Protein AF-A0A561EVL3-F1 (afdb_monomer_lite)

Radius of gyration: 11.91 Å; chains: 1; bounding box: 28×24×32 Å

Organism: NCBI:txid285545

Secondary structure (DSSP, 8-state):
----------HHHHHHHHHHHHHHHSSPPPHHHHHHHHT--HHHHHHHHTT-

pLDDT: mean 80.77, std 14.07, range [38.22, 92.5]

Structure (mmCIF, N/CA/C/O backbone):
data_AF-A0A561EVL3-F1
#
_entry.id   AF-A0A561EVL3-F1
#
loop_
_atom_site.group_PDB
_atom_site.id
_atom_site.type_symbol
_atom_site.label_atom_id
_atom_site.label_alt_id
_atom_site.label_comp_id
_atom_site.label_asym_id
_atom_site.label_entity_id
_atom_site.label_seq_id
_atom_site.pdbx_PDB_ins_code
_atom_site.Cartn_x
_atom_site.Cartn_y
_atom_site.Cartn_z
_atom_site.occupancy
_atom_site.B_iso_or_equiv
_atom_site.auth_seq_id
_atom_site.auth_comp_id
_atom_site.auth_asym_id
_atom_site.auth_atom_id
_atom_site.pdbx_PDB_model_num
ATOM 1 N N . MET A 1 1 ? 17.279 16.424 -23.516 1.00 46.22 1 MET A N 1
ATOM 2 C CA . MET A 1 1 ? 16.804 16.209 -22.134 1.00 46.22 1 MET A CA 1
ATOM 3 C C . MET A 1 1 ? 15.788 15.074 -22.175 1.00 46.22 1 MET A C 1
ATOM 5 O O . MET A 1 1 ? 14.646 15.319 -22.525 1.00 46.22 1 MET A O 1
ATOM 9 N N . TRP A 1 2 ? 16.211 13.823 -21.968 1.00 38.22 2 TRP A N 1
ATOM 10 C CA . TRP A 1 2 ? 15.283 12.687 -21.867 1.00 38.22 2 TRP A CA 1
ATOM 11 C C . TRP A 1 2 ? 14.854 12.593 -20.404 1.00 38.22 2 TRP A C 1
ATOM 13 O O . TRP A 1 2 ? 15.666 12.262 -19.540 1.00 38.22 2 TRP A O 1
ATOM 23 N N . THR A 1 3 ? 13.606 12.937 -20.107 1.00 53.19 3 THR A N 1
ATOM 24 C CA . THR A 1 3 ? 12.977 12.543 -18.850 1.00 53.19 3 THR A CA 1
ATOM 25 C C . THR A 1 3 ? 12.503 11.110 -19.040 1.00 53.19 3 THR A C 1
ATOM 27 O O . THR A 1 3 ? 11.554 10.842 -19.772 1.00 53.19 3 THR A O 1
ATOM 30 N N . ALA A 1 4 ? 13.206 10.164 -18.419 1.00 54.78 4 ALA A N 1
ATOM 31 C CA . ALA A 1 4 ? 12.713 8.803 -18.311 1.00 54.78 4 ALA A CA 1
ATOM 32 C C . ALA A 1 4 ? 11.426 8.862 -17.484 1.00 54.78 4 ALA A C 1
ATOM 34 O O . ALA A 1 4 ? 11.488 9.024 -16.267 1.00 54.78 4 ALA A O 1
ATOM 35 N N . VAL A 1 5 ? 10.266 8.794 -18.139 1.00 63.03 5 VAL A N 1
ATOM 36 C CA . VAL A 1 5 ? 9.016 8.517 -17.438 1.00 63.03 5 VAL A CA 1
ATOM 37 C C . VAL A 1 5 ? 9.137 7.080 -16.921 1.00 63.03 5 VAL A C 1
ATOM 39 O O . VAL A 1 5 ? 9.315 6.164 -17.730 1.00 63.03 5 VAL A O 1
ATOM 42 N N . PRO A 1 6 ? 9.165 6.842 -15.597 1.00 55.66 6 PRO A N 1
ATOM 43 C CA . PRO A 1 6 ? 9.151 5.477 -15.102 1.00 55.66 6 PRO A CA 1
ATOM 44 C C . PRO A 1 6 ? 7.857 4.813 -15.594 1.00 55.66 6 PRO A C 1
ATOM 46 O O . PRO A 1 6 ? 6.818 5.480 -15.649 1.00 55.66 6 PRO A O 1
ATOM 49 N N . PRO A 1 7 ? 7.899 3.528 -15.990 1.00 55.66 7 PRO A N 1
ATOM 50 C CA . PRO A 1 7 ? 6.696 2.821 -16.406 1.00 55.66 7 PRO A CA 1
ATOM 51 C C . PRO A 1 7 ? 5.643 2.961 -15.300 1.00 55.66 7 PRO A C 1
ATOM 53 O O . PRO A 1 7 ? 6.013 2.901 -14.122 1.00 55.66 7 PRO A O 1
ATOM 56 N N . PRO A 1 8 ? 4.360 3.176 -15.642 1.00 57.00 8 PRO A N 1
ATOM 57 C CA . PRO A 1 8 ? 3.325 3.398 -14.645 1.00 57.00 8 PRO A CA 1
ATOM 58 C C . PRO A 1 8 ? 3.333 2.220 -13.672 1.00 57.00 8 PRO A C 1
ATOM 60 O O . PRO A 1 8 ? 3.074 1.075 -14.052 1.00 57.00 8 PRO A O 1
ATOM 63 N N . ALA A 1 9 ? 3.704 2.493 -12.419 1.00 57.00 9 ALA A N 1
ATOM 64 C CA . ALA A 1 9 ? 3.633 1.523 -11.341 1.00 57.00 9 ALA A CA 1
ATOM 65 C C . ALA A 1 9 ? 2.194 1.012 -11.313 1.00 57.00 9 ALA A C 1
ATOM 67 O O . ALA A 1 9 ? 1.310 1.827 -11.085 1.00 57.00 9 ALA A O 1
ATOM 68 N N . ARG A 1 10 ? 1.957 -0.277 -11.622 1.00 59.50 10 ARG A N 1
ATOM 69 C CA . ARG A 1 10 ? 0.616 -0.879 -11.793 1.00 59.50 10 ARG A CA 1
ATOM 70 C C . ARG A 1 10 ? -0.346 -0.383 -10.695 1.00 59.50 10 ARG A C 1
ATOM 72 O O . ARG A 1 10 ? -0.336 -0.952 -9.600 1.00 59.50 10 ARG A O 1
ATOM 79 N N . PRO A 1 11 ? -1.200 0.623 -10.965 1.00 64.31 11 PRO A N 1
ATOM 80 C CA . PRO A 1 11 ? -1.951 1.279 -9.897 1.00 64.31 11 PRO A CA 1
ATOM 81 C C . PRO A 1 11 ? -3.092 0.389 -9.385 1.00 64.31 11 PRO A C 1
ATOM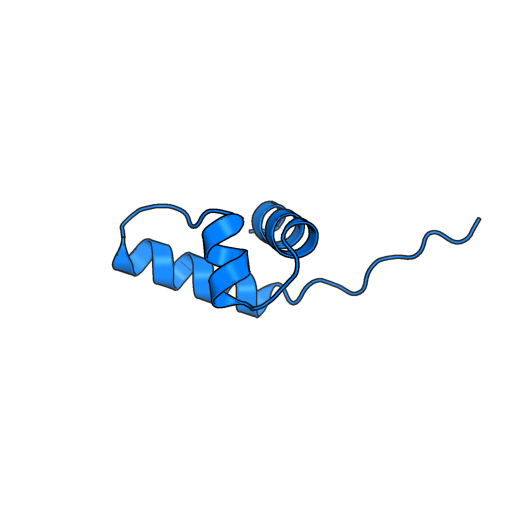 83 O O . PRO A 1 11 ? -3.449 0.444 -8.212 1.00 64.31 11 PRO A O 1
ATOM 86 N N . GLY A 1 12 ? -3.596 -0.526 -10.223 1.00 76.25 12 GLY A N 1
ATOM 87 C CA . GLY A 1 12 ? -4.660 -1.459 -9.840 1.00 76.25 12 GLY A CA 1
ATOM 88 C C . GLY A 1 12 ? -4.259 -2.456 -8.746 1.00 76.25 12 GLY A C 1
ATOM 89 O O . GLY A 1 12 ? -5.041 -2.711 -7.836 1.00 76.25 12 GLY A O 1
ATOM 90 N N . ALA A 1 13 ? -3.032 -2.987 -8.781 1.00 81.62 13 ALA A N 1
ATOM 91 C CA . ALA A 1 13 ? -2.578 -3.956 -7.778 1.00 81.62 13 ALA A CA 1
ATOM 92 C C . ALA A 1 13 ? -2.301 -3.294 -6.420 1.00 81.62 13 ALA A C 1
ATOM 94 O O . ALA A 1 13 ? -2.600 -3.875 -5.378 1.00 81.62 13 ALA A O 1
ATOM 95 N N . ALA A 1 14 ? -1.766 -2.069 -6.425 1.00 84.25 14 ALA A N 1
ATOM 96 C CA . ALA A 1 14 ? -1.557 -1.302 -5.202 1.00 84.25 14 ALA A CA 1
ATOM 97 C C . ALA A 1 14 ? -2.891 -0.961 -4.526 1.00 84.25 14 ALA 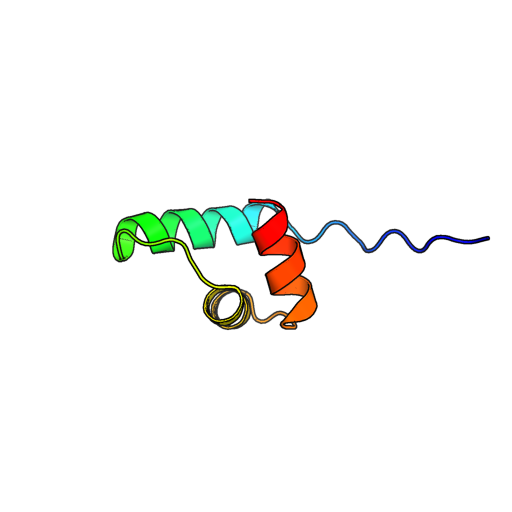A C 1
ATOM 99 O O . ALA A 1 14 ? -3.025 -1.129 -3.316 1.00 84.25 14 ALA A O 1
ATOM 100 N N . ARG A 1 15 ? -3.890 -0.551 -5.318 1.00 84.56 15 ARG A N 1
ATOM 101 C CA . ARG A 1 15 ? -5.210 -0.172 -4.807 1.00 84.56 15 ARG A CA 1
ATOM 102 C C . ARG A 1 15 ? -5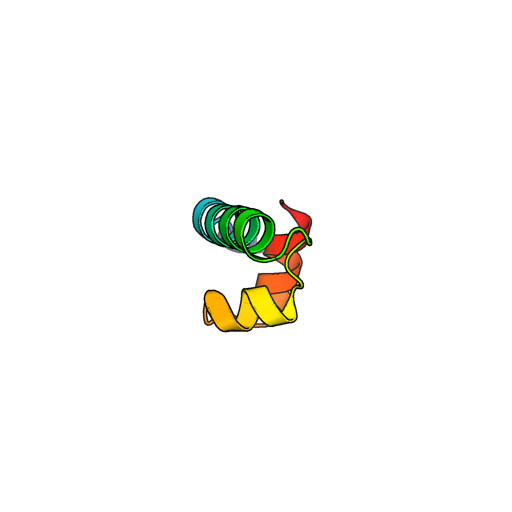.986 -1.356 -4.250 1.00 84.56 15 ARG A C 1
ATOM 104 O O . ARG A 1 15 ? -6.548 -1.233 -3.174 1.00 84.56 15 ARG A O 1
ATOM 111 N N . CYS A 1 16 ? -5.932 -2.507 -4.920 1.00 86.81 16 CYS A N 1
ATOM 112 C CA . CYS A 1 16 ? -6.526 -3.743 -4.409 1.00 86.81 16 CYS A CA 1
ATOM 113 C C . CYS A 1 16 ? -5.931 -4.135 -3.044 1.00 86.81 16 CYS A C 1
ATOM 115 O O . CYS A 1 16 ? -6.665 -4.379 -2.098 1.00 86.81 16 CYS A O 1
ATOM 117 N N . ASN A 1 17 ? -4.600 -4.095 -2.904 1.00 87.19 17 ASN A N 1
ATOM 118 C CA . ASN A 1 17 ? -3.943 -4.390 -1.625 1.00 87.19 17 ASN A CA 1
ATOM 119 C C . ASN A 1 17 ? -4.274 -3.379 -0.520 1.00 87.19 17 ASN A C 1
ATOM 121 O O . ASN A 1 17 ? -4.286 -3.747 0.651 1.00 87.19 17 ASN A O 1
ATOM 125 N N . ALA A 1 18 ? -4.478 -2.110 -0.872 1.00 86.12 18 ALA A N 1
ATOM 126 C CA . ALA A 1 18 ? -4.841 -1.079 0.090 1.00 86.12 18 ALA A CA 1
ATOM 127 C C . ALA A 1 18 ? -6.293 -1.207 0.562 1.00 86.12 18 ALA A C 1
ATOM 129 O O . ALA A 1 18 ? -6.548 -1.034 1.749 1.00 86.12 18 ALA A O 1
ATOM 130 N N . ASP A 1 19 ? -7.212 -1.533 -0.348 1.00 87.12 19 ASP A N 1
ATOM 131 C CA . ASP A 1 19 ? -8.624 -1.772 -0.040 1.00 87.12 19 ASP A CA 1
ATOM 132 C C . ASP A 1 19 ? -8.793 -3.013 0.846 1.00 87.12 19 ASP A C 1
ATOM 134 O O . ASP A 1 19 ? -9.412 -2.937 1.903 1.00 87.12 19 ASP A O 1
ATOM 138 N N . ASP A 1 20 ? -8.116 -4.107 0.490 1.00 90.06 20 ASP A N 1
ATOM 139 C CA . ASP A 1 20 ? -8.056 -5.339 1.280 1.00 90.06 20 ASP A CA 1
ATOM 140 C C . ASP A 1 20 ? -7.495 -5.080 2.688 1.00 90.06 20 ASP A C 1
ATOM 142 O O . ASP A 1 20 ? -8.132 -5.404 3.685 1.00 90.06 20 ASP A O 1
ATOM 146 N N . HIS A 1 21 ? -6.364 -4.373 2.798 1.00 88.31 21 HIS A N 1
ATOM 147 C CA . HIS A 1 21 ? -5.787 -4.039 4.103 1.00 88.31 21 HIS A CA 1
ATOM 148 C C . HIS A 1 21 ? -6.712 -3.156 4.948 1.00 88.31 21 HIS A C 1
ATOM 150 O O . HIS A 1 21 ? -6.796 -3.326 6.164 1.00 88.31 21 HIS A O 1
ATOM 156 N N . HIS A 1 22 ? -7.413 -2.216 4.313 1.00 88.75 22 HIS A N 1
ATOM 157 C CA . HIS A 1 22 ? -8.375 -1.368 4.998 1.00 88.75 22 HIS A CA 1
ATOM 158 C C . HIS A 1 22 ? -9.592 -2.173 5.473 1.00 88.75 22 HIS A C 1
ATOM 160 O O . HIS A 1 22 ? -10.034 -1.976 6.603 1.00 88.75 22 HIS A O 1
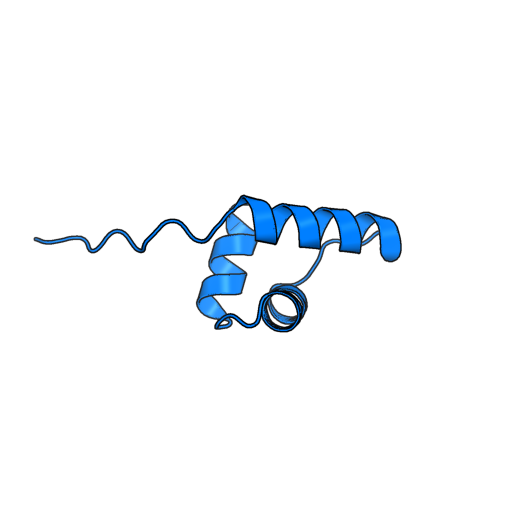ATOM 166 N N . ALA A 1 23 ? -10.089 -3.114 4.669 1.00 90.81 23 ALA A N 1
ATOM 167 C CA . ALA A 1 23 ? -11.172 -4.013 5.055 1.00 90.81 23 ALA A CA 1
ATOM 168 C C . ALA A 1 23 ? -10.771 -4.954 6.206 1.00 90.81 23 ALA A C 1
ATOM 170 O O . ALA A 1 23 ? -11.572 -5.196 7.107 1.00 90.81 23 ALA A O 1
ATOM 171 N N . GLU A 1 24 ? -9.532 -5.452 6.207 1.00 89.81 24 GLU A N 1
ATOM 172 C CA . GLU A 1 24 ? -9.021 -6.376 7.226 1.00 89.81 24 GLU A CA 1
ATOM 173 C C . GLU A 1 24 ? -8.655 -5.685 8.548 1.00 89.81 24 GLU A C 1
ATOM 175 O O . GLU A 1 24 ? -8.925 -6.211 9.629 1.00 89.81 24 GLU A O 1
ATOM 180 N N . HIS A 1 25 ? -8.007 -4.520 8.480 1.00 89.75 25 HIS A N 1
ATOM 181 C CA . HIS A 1 25 ? -7.378 -3.883 9.641 1.00 89.75 25 HIS A CA 1
ATOM 182 C C . HIS A 1 25 ? -8.016 -2.550 10.041 1.00 89.75 25 HIS A C 1
ATOM 184 O O . HIS A 1 25 ? -7.649 -1.994 11.076 1.00 89.75 25 HIS A O 1
ATOM 190 N N . GLY A 1 26 ? -8.935 -2.007 9.235 1.00 90.06 26 GLY A N 1
ATOM 191 C CA . GLY A 1 26 ? -9.545 -0.696 9.475 1.00 90.06 26 GLY A CA 1
ATOM 192 C C . GLY A 1 26 ? -8.550 0.468 9.409 1.00 90.06 26 GLY A C 1
ATOM 193 O O . GLY A 1 26 ? -8.842 1.558 9.893 1.00 90.06 26 GLY A O 1
ATOM 194 N N . ALA A 1 27 ? -7.362 0.239 8.842 1.00 87.19 27 ALA A N 1
ATOM 195 C CA . ALA A 1 27 ? -6.268 1.199 8.792 1.00 87.19 27 ALA A CA 1
ATOM 196 C C . ALA A 1 27 ? -5.660 1.265 7.382 1.00 87.19 27 ALA A C 1
ATOM 198 O O . ALA A 1 27 ? -5.686 0.273 6.651 1.00 87.19 27 ALA A O 1
ATOM 199 N N . PRO A 1 28 ? -5.096 2.417 6.979 1.00 85.06 28 PRO A N 1
ATOM 200 C CA . PRO A 1 28 ? -4.401 2.538 5.705 1.00 85.06 28 PRO A CA 1
ATOM 201 C C . PRO A 1 28 ? -3.116 1.699 5.685 1.00 85.06 28 PRO A C 1
ATOM 203 O O . PRO A 1 28 ? -2.370 1.653 6.665 1.00 85.06 28 PRO A O 1
ATOM 206 N N . ILE A 1 29 ? -2.825 1.077 4.539 1.00 92.06 29 ILE A N 1
ATOM 207 C CA . ILE A 1 29 ? -1.595 0.301 4.349 1.00 92.06 29 ILE A CA 1
ATOM 208 C C . ILE A 1 29 ? -0.366 1.218 4.293 1.00 92.06 29 ILE A C 1
ATOM 210 O O . ILE A 1 29 ? -0.366 2.263 3.646 1.00 92.06 29 ILE A O 1
ATOM 214 N N . THR A 1 30 ? 0.724 0.817 4.940 1.00 92.50 30 THR A N 1
ATOM 215 C CA . THR A 1 30 ? 2.006 1.534 4.877 1.00 92.50 30 THR A CA 1
ATOM 216 C C . THR A 1 30 ? 2.831 1.117 3.658 1.00 92.50 30 THR A C 1
ATOM 218 O O . THR A 1 30 ? 2.708 0.002 3.149 1.00 92.50 30 THR A O 1
ATOM 221 N N . ALA A 1 31 ? 3.773 1.965 3.227 1.00 89.50 31 ALA A N 1
ATOM 222 C CA . ALA A 1 31 ? 4.680 1.641 2.119 1.00 89.50 31 ALA A CA 1
ATOM 223 C C . ALA A 1 31 ? 5.503 0.359 2.372 1.00 89.50 31 ALA A C 1
ATOM 225 O O . ALA A 1 31 ? 5.810 -0.376 1.435 1.00 89.50 31 ALA A O 1
ATOM 226 N N . ALA A 1 32 ? 5.833 0.056 3.633 1.00 90.50 32 ALA A N 1
ATOM 227 C CA . ALA A 1 32 ? 6.546 -1.164 4.007 1.00 90.50 32 ALA A CA 1
ATOM 228 C C . ALA A 1 32 ? 5.667 -2.420 3.877 1.00 90.50 32 ALA A C 1
ATOM 230 O O . ALA A 1 32 ? 6.125 -3.436 3.356 1.00 90.50 32 ALA A O 1
ATOM 231 N N . GLN A 1 33 ? 4.399 -2.351 4.291 1.00 90.75 33 GLN A N 1
ATOM 232 C CA . GLN A 1 33 ? 3.441 -3.447 4.105 1.00 90.75 33 GLN A CA 1
ATOM 233 C C . GLN A 1 33 ? 3.126 -3.657 2.621 1.00 90.75 33 GLN A C 1
ATOM 235 O O . GLN A 1 33 ? 3.107 -4.790 2.141 1.00 90.75 33 GLN A O 1
ATOM 240 N N . LEU A 1 34 ? 2.968 -2.563 1.872 1.00 90.81 34 LEU A N 1
ATOM 241 C CA . LEU A 1 34 ? 2.726 -2.594 0.435 1.00 90.81 34 LEU A CA 1
ATOM 242 C C . LEU A 1 34 ? 3.915 -3.196 -0.334 1.00 90.81 34 LEU A C 1
ATOM 244 O O . LEU A 1 34 ? 3.720 -4.012 -1.234 1.00 90.81 34 LEU A O 1
ATOM 248 N N . LYS A 1 35 ? 5.152 -2.862 0.064 1.00 91.00 35 LYS A N 1
ATOM 249 C CA . LYS A 1 35 ? 6.392 -3.486 -0.429 1.00 91.00 35 LYS A CA 1
ATOM 250 C C . LYS A 1 35 ? 6.366 -5.004 -0.228 1.00 91.00 35 LYS A C 1
ATOM 252 O O . LYS A 1 35 ? 6.628 -5.740 -1.176 1.00 91.00 35 LYS A O 1
ATOM 257 N N . THR A 1 36 ? 6.041 -5.464 0.981 1.00 91.69 36 THR A N 1
ATOM 258 C CA . THR A 1 36 ? 5.976 -6.895 1.318 1.00 91.69 36 THR A CA 1
ATOM 259 C C . THR A 1 36 ? 4.902 -7.624 0.514 1.00 91.69 36 THR A C 1
ATOM 261 O O . THR A 1 36 ? 5.177 -8.697 -0.012 1.00 91.69 36 THR A O 1
ATOM 264 N N . ARG A 1 37 ? 3.708 -7.036 0.363 1.00 87.50 37 ARG A N 1
ATOM 265 C CA . ARG A 1 37 ? 2.592 -7.656 -0.371 1.00 87.50 37 ARG A CA 1
ATOM 266 C C . ARG A 1 37 ? 2.805 -7.687 -1.890 1.00 87.50 37 ARG A C 1
ATOM 268 O O . ARG A 1 37 ? 2.451 -8.669 -2.528 1.00 87.50 37 ARG A O 1
ATOM 275 N N . MET A 1 38 ? 3.401 -6.645 -2.479 1.00 87.19 38 MET A N 1
ATOM 276 C CA . MET A 1 38 ? 3.635 -6.582 -3.931 1.00 87.19 38 MET A CA 1
ATOM 277 C C . MET A 1 38 ? 4.986 -7.156 -4.387 1.00 87.19 38 MET A C 1
ATOM 279 O O . MET A 1 38 ? 5.191 -7.323 -5.588 1.00 87.19 38 MET A O 1
ATOM 283 N N . GLY A 1 39 ? 5.923 -7.423 -3.472 1.00 89.38 39 GLY A N 1
ATOM 284 C CA . GLY A 1 39 ? 7.267 -7.900 -3.822 1.00 89.38 39 GLY A CA 1
ATOM 285 C C . GLY A 1 39 ? 8.101 -6.874 -4.600 1.00 89.38 39 GLY A C 1
ATOM 286 O O . GLY A 1 39 ? 8.949 -7.245 -5.408 1.00 89.38 39 GLY A O 1
ATOM 287 N N . VAL A 1 40 ? 7.850 -5.577 -4.392 1.00 86.50 40 VAL A N 1
ATOM 288 C CA . VAL A 1 40 ? 8.522 -4.474 -5.103 1.00 86.50 40 VAL A CA 1
ATOM 289 C C . VAL A 1 40 ? 9.545 -3.760 -4.221 1.00 86.50 40 VAL A C 1
ATOM 291 O O . VAL A 1 40 ? 9.568 -3.921 -3.004 1.00 86.50 40 VAL A O 1
ATOM 294 N N . ALA A 1 41 ? 10.398 -2.926 -4.821 1.00 89.31 41 ALA A N 1
ATOM 295 C CA . ALA A 1 41 ? 11.303 -2.064 -4.066 1.00 89.31 41 ALA A CA 1
ATOM 296 C C . ALA A 1 41 ? 10.532 -1.000 -3.257 1.00 89.31 41 ALA A C 1
ATOM 298 O O . ALA A 1 41 ? 9.494 -0.502 -3.696 1.00 89.31 41 ALA A O 1
ATOM 299 N N . LEU A 1 42 ? 11.069 -0.600 -2.098 1.00 90.69 42 LEU A N 1
ATOM 300 C CA . LEU A 1 42 ? 10.429 0.382 -1.209 1.00 90.69 42 LEU A CA 1
ATOM 301 C C . LEU A 1 42 ? 10.139 1.738 -1.889 1.00 90.69 42 LEU A C 1
ATOM 303 O O . LEU A 1 42 ? 9.038 2.249 -1.693 1.00 90.69 42 LEU A O 1
ATOM 307 N N . PRO A 1 43 ? 11.034 2.310 -2.724 1.00 87.81 43 PRO A N 1
ATOM 308 C CA . PRO A 1 43 ? 10.721 3.544 -3.448 1.00 87.81 43 PRO A CA 1
ATOM 309 C C . PRO A 1 43 ? 9.527 3.389 -4.397 1.00 87.81 43 PRO A C 1
ATOM 311 O O . PRO A 1 43 ? 8.701 4.292 -4.495 1.00 87.81 43 PRO A O 1
ATOM 314 N N . LEU A 1 44 ? 9.394 2.226 -5.04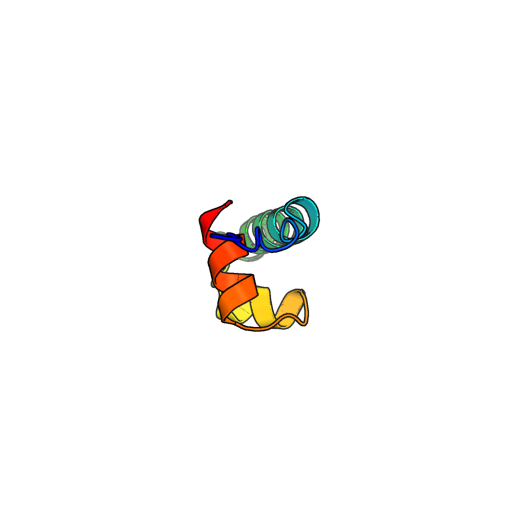6 1.00 85.88 44 LEU A N 1
ATOM 315 C CA . LEU A 1 44 ? 8.273 1.935 -5.940 1.00 85.88 44 LEU A CA 1
ATOM 316 C C . LEU A 1 44 ? 6.964 1.752 -5.158 1.00 85.88 44 LEU A C 1
ATOM 318 O O . LEU A 1 44 ? 5.931 2.260 -5.581 1.00 85.88 44 LEU A O 1
ATOM 322 N N . ALA A 1 45 ? 7.011 1.090 -3.998 1.00 88.75 45 ALA A N 1
ATOM 323 C CA . ALA A 1 45 ? 5.863 0.989 -3.096 1.00 88.75 45 ALA A CA 1
ATOM 324 C C . ALA A 1 45 ? 5.427 2.364 -2.566 1.00 88.75 45 ALA A C 1
ATOM 326 O O . ALA A 1 45 ? 4.238 2.652 -2.535 1.00 88.75 45 ALA A O 1
ATOM 327 N N . SER A 1 46 ? 6.373 3.233 -2.197 1.00 88.50 46 SER A N 1
ATOM 328 C CA . SER A 1 46 ? 6.073 4.595 -1.735 1.00 88.50 46 SER A CA 1
ATOM 329 C C . SER A 1 46 ? 5.430 5.441 -2.839 1.00 88.50 46 SER A C 1
ATOM 331 O O . SER A 1 46 ? 4.413 6.091 -2.615 1.00 88.50 46 SER A O 1
ATOM 333 N N . ALA A 1 47 ? 5.960 5.367 -4.065 1.00 88.50 47 ALA A N 1
ATOM 334 C CA . ALA A 1 47 ? 5.373 6.040 -5.222 1.00 88.50 47 ALA A CA 1
ATOM 335 C C . ALA A 1 47 ? 3.977 5.499 -5.571 1.00 88.50 47 ALA A C 1
ATOM 337 O O . ALA A 1 47 ? 3.107 6.263 -5.974 1.00 88.50 47 ALA A O 1
ATOM 338 N N . ALA A 1 48 ? 3.741 4.194 -5.419 1.00 86.50 48 ALA A N 1
ATOM 339 C CA . ALA A 1 48 ? 2.415 3.609 -5.592 1.00 86.50 48 ALA A CA 1
ATOM 340 C C . ALA A 1 48 ? 1.441 4.080 -4.500 1.00 86.50 48 ALA A C 1
ATOM 342 O O . ALA A 1 48 ? 0.316 4.440 -4.823 1.00 86.50 48 ALA A O 1
ATOM 343 N N . LEU A 1 49 ? 1.887 4.137 -3.239 1.00 86.25 49 LEU A N 1
ATOM 344 C CA . LEU A 1 49 ? 1.093 4.629 -2.111 1.00 86.25 49 LEU A CA 1
ATOM 345 C C . LEU A 1 49 ? 0.692 6.100 -2.290 1.00 86.25 49 LEU A C 1
ATOM 347 O O . LEU A 1 49 ? -0.443 6.458 -2.013 1.00 86.25 49 LEU A O 1
ATOM 351 N N . ALA A 1 50 ? 1.597 6.936 -2.803 1.00 88.00 50 ALA A N 1
ATOM 352 C CA . ALA A 1 50 ? 1.328 8.348 -3.081 1.00 88.00 50 ALA A CA 1
ATOM 353 C C . ALA A 1 50 ? 0.306 8.584 -4.217 1.00 88.00 50 ALA A C 1
ATOM 355 O O . ALA A 1 50 ? -0.120 9.718 -4.419 1.00 88.00 50 ALA A O 1
ATOM 356 N N . GLN A 1 51 ? -0.051 7.541 -4.975 1.00 83.94 51 GLN A N 1
ATOM 357 C CA . GLN A 1 51 ? -1.02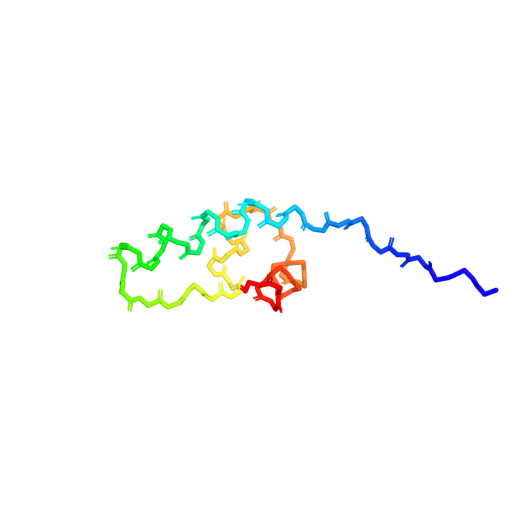8 7.586 -6.071 1.00 83.94 51 GLN A CA 1
ATOM 358 C C . GLN A 1 51 ? -2.381 6.945 -5.708 1.00 83.94 51 GLN A C 1
ATOM 360 O O . GLN A 1 51 ? -3.264 6.885 -6.568 1.00 83.94 51 GLN A O 1
ATOM 365 N N . LEU A 1 52 ? -2.533 6.416 -4.488 1.00 78.50 52 LEU A N 1
ATOM 366 C CA . LEU A 1 52 ? -3.806 5.885 -3.983 1.00 78.50 52 LEU A CA 1
ATOM 367 C C . LEU A 1 52 ? -4.748 7.011 -3.558 1.00 78.50 52 LEU A C 1
ATOM 369 O O . LEU A 1 52 ? -5.952 6.887 -3.899 1.00 78.50 52 LEU A O 1
#

Sequence (52 aa):
MWTAVPPPARPGAARCNADDHHAEHGAPITAAQLKTRMGVALPLASAALAQL

Foldseek 3Di:
DDDPPDDPLPLVVLVVVQVVCCVVPVDGDDLVNSCVVVVDDSVSSVVSSVVD